Protein AF-A0AA39RAH9-F1 (afdb_monomer_lite)

Foldseek 3Di:
DVVQQQDFDQDPNDTHGGNVVVVVVVCLCQPCPHPNNVQFDWDQDQLQQAPVQWDWAPDAPPVRHTDIDGHDSPRTGTDGPVSNLVNNCVVLEVVCVVCVVVDDPVSVVSSVLSVLLNVLCVQDPDPVSNCVSCVVVVHDDPDD

Organism: NCBI:txid184061

Secondary structure (DSSP, 8-state):
-HHHHHSPEEETTEEEPPHHHHHHHHHHHHSTTSHHHHHSPEEEE-S--SGGGBPPPSSBPTTS-B---B--GGG-EEEEHHHHHHHHIIIIIIIHHHTTTTS-TTTHHHHHHHHHHHHHHHT-SSHHHHHHHHHHTT------

Structure (mmCIF, N/CA/C/O backbone):
data_AF-A0AA39RAH9-F1
#
_entry.id   AF-A0AA39RAH9-F1
#
loop_
_atom_site.group_PDB
_atom_site.id
_atom_site.type_symbol
_atom_site.label_atom_id
_atom_site.label_alt_id
_atom_site.label_comp_id
_atom_site.label_asym_id
_atom_site.label_entity_id
_atom_site.label_seq_id
_atom_site.pdbx_PDB_ins_code
_atom_site.Cartn_x
_atom_site.Cartn_y
_atom_site.Cartn_z
_atom_site.occupancy
_atom_site.B_iso_or_equiv
_atom_site.auth_seq_id
_atom_site.auth_comp_id
_atom_site.auth_asym_id
_atom_site.auth_atom_id
_atom_site.pdbx_PDB_model_num
ATOM 1 N N . MET A 1 1 ? -15.946 -17.261 21.858 1.00 53.12 1 MET A N 1
ATOM 2 C CA . MET A 1 1 ? -15.451 -16.691 20.582 1.00 53.12 1 MET A CA 1
ATOM 3 C C . MET A 1 1 ? -16.197 -15.405 20.247 1.00 53.12 1 MET A C 1
ATOM 5 O O . MET A 1 1 ? -15.535 -14.390 20.130 1.00 53.12 1 MET A O 1
ATOM 9 N N . VAL A 1 2 ? -17.539 -15.413 20.222 1.00 59.72 2 VAL A N 1
ATOM 10 C CA . VAL A 1 2 ? -18.374 -14.194 20.096 1.00 59.72 2 VAL A CA 1
ATOM 11 C C . VAL A 1 2 ? -18.035 -13.152 21.171 1.00 59.72 2 VAL A C 1
ATOM 13 O O . VAL A 1 2 ? -17.767 -12.007 20.846 1.00 59.72 2 VAL A O 1
ATOM 16 N N . GLU A 1 3 ? -17.896 -13.579 22.430 1.00 70.75 3 GLU A N 1
ATOM 17 C CA . GLU A 1 3 ? -17.498 -12.701 23.544 1.00 70.75 3 GLU A CA 1
ATOM 18 C C . GLU A 1 3 ? -16.180 -11.951 23.316 1.00 70.75 3 GLU A C 1
ATOM 20 O O . GLU A 1 3 ? -16.042 -10.829 23.769 1.00 70.75 3 GLU A O 1
ATOM 25 N N . PHE A 1 4 ? -15.214 -12.536 22.603 1.00 78.00 4 PHE A N 1
ATOM 26 C CA . PHE A 1 4 ? -13.926 -11.880 22.365 1.00 78.00 4 PHE A CA 1
ATOM 27 C C . PHE A 1 4 ? -14.029 -10.763 21.318 1.00 78.00 4 PHE A C 1
ATOM 29 O O . PHE A 1 4 ? -13.347 -9.749 21.433 1.00 78.00 4 PHE A O 1
ATOM 36 N N . LEU A 1 5 ? -14.883 -10.940 2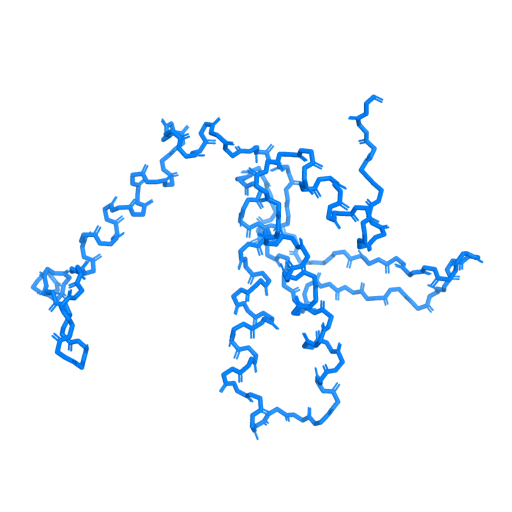0.305 1.00 82.50 5 LEU A N 1
ATOM 37 C CA . LEU A 1 5 ? -15.034 -9.976 19.214 1.00 82.50 5 LEU A CA 1
ATOM 38 C C . LEU A 1 5 ? -15.824 -8.735 19.636 1.00 82.50 5 LEU A C 1
ATOM 40 O O . LEU A 1 5 ? -15.601 -7.671 19.073 1.00 82.50 5 LEU A O 1
ATOM 44 N N . GLU A 1 6 ? -16.712 -8.878 20.619 1.00 90.00 6 GLU A N 1
ATOM 45 C CA . GLU A 1 6 ? -17.612 -7.829 21.117 1.00 90.00 6 GLU A CA 1
ATOM 46 C C . GLU A 1 6 ? -16.977 -6.949 22.207 1.00 90.00 6 GLU A C 1
ATOM 48 O O . GLU A 1 6 ? -17.512 -5.897 22.549 1.00 90.00 6 GLU A O 1
ATOM 53 N N . ILE A 1 7 ? -15.836 -7.353 22.781 1.00 90.38 7 ILE A N 1
ATOM 54 C CA . ILE A 1 7 ? -15.179 -6.573 23.836 1.00 90.38 7 ILE A CA 1
ATOM 55 C C . ILE A 1 7 ? -14.524 -5.327 23.216 1.00 90.38 7 ILE A C 1
ATOM 57 O O . ILE A 1 7 ? -13.682 -5.474 22.326 1.00 90.38 7 ILE A O 1
ATOM 61 N N . PRO A 1 8 ? -14.844 -4.109 23.693 1.00 83.38 8 PRO A N 1
ATOM 62 C CA . PRO A 1 8 ? -14.134 -2.898 23.301 1.00 83.38 8 PRO A CA 1
ATOM 63 C C . PRO A 1 8 ? -12.733 -2.871 23.921 1.00 83.38 8 PRO A C 1
ATOM 65 O O . PRO A 1 8 ? -12.519 -3.311 25.055 1.00 83.38 8 PRO A O 1
ATOM 68 N N . TRP A 1 9 ? -11.751 -2.373 23.172 1.00 83.94 9 TRP A N 1
ATOM 69 C CA . TRP A 1 9 ? -10.346 -2.465 23.574 1.00 83.94 9 TRP A CA 1
ATOM 70 C C . TRP A 1 9 ? -9.945 -1.224 24.361 1.00 83.94 9 TRP A C 1
ATOM 72 O O . TRP A 1 9 ? -10.073 -0.112 23.867 1.00 83.94 9 TRP A O 1
ATOM 82 N N . ASN A 1 10 ? -9.423 -1.393 25.575 1.00 88.94 10 ASN A N 1
ATOM 83 C CA . ASN A 1 10 ? -8.833 -0.290 26.330 1.00 88.94 10 ASN A CA 1
ATOM 84 C C . ASN A 1 10 ? -7.311 -0.326 26.179 1.00 88.94 10 ASN A C 1
ATOM 86 O O . ASN A 1 10 ? -6.648 -1.188 26.757 1.00 88.94 10 ASN A O 1
ATOM 90 N N . VAL A 1 11 ? -6.766 0.614 25.410 1.00 82.50 11 VAL A N 1
ATOM 91 C CA . VAL A 1 11 ? -5.322 0.776 25.227 1.00 82.50 11 VAL A CA 1
ATOM 92 C C . VAL A 1 11 ? -4.927 2.123 25.819 1.00 82.50 11 VAL A C 1
ATOM 94 O O . VAL A 1 11 ? -5.318 3.175 25.320 1.00 82.50 11 VAL A O 1
ATOM 97 N N . ASN A 1 12 ? -4.158 2.096 26.911 1.00 87.38 12 ASN A N 1
ATOM 98 C CA . ASN A 1 12 ? -3.664 3.289 27.611 1.00 87.38 12 ASN A CA 1
ATOM 99 C C . ASN A 1 12 ? -4.765 4.286 28.033 1.00 87.38 12 ASN A C 1
ATOM 101 O O . ASN A 1 12 ? -4.566 5.498 27.988 1.00 87.38 12 ASN A O 1
ATOM 105 N N . GLY A 1 13 ? -5.932 3.784 28.448 1.00 89.25 13 GLY A N 1
ATOM 106 C CA . GLY A 1 13 ? -7.064 4.612 28.878 1.00 89.25 13 GLY A CA 1
ATOM 107 C C . GLY A 1 13 ? -7.943 5.116 27.733 1.00 89.25 13 GLY A C 1
ATOM 108 O O . GLY A 1 13 ? -8.973 5.735 27.995 1.00 89.25 13 GLY A O 1
ATOM 109 N N . VAL A 1 14 ? -7.576 4.831 26.481 1.00 86.50 14 VAL A N 1
ATOM 110 C CA . VAL A 1 14 ? -8.407 5.101 25.309 1.00 86.50 14 VAL A CA 1
ATOM 111 C C . VAL A 1 14 ? -9.208 3.847 24.982 1.00 86.50 14 VAL A C 1
ATOM 113 O O . VAL A 1 14 ? -8.645 2.764 24.818 1.00 86.50 14 VAL A O 1
ATOM 116 N N . VAL A 1 15 ? -10.530 3.998 24.906 1.00 91.25 15 VAL A N 1
ATOM 117 C CA . VAL A 1 15 ? -11.447 2.920 24.528 1.00 91.25 15 VAL A CA 1
ATOM 118 C C . VAL A 1 15 ? -11.651 2.957 23.018 1.00 91.25 15 VAL A C 1
ATOM 120 O O . VAL A 1 15 ? -12.149 3.942 22.477 1.00 91.25 15 VAL A O 1
ATOM 123 N N . TYR A 1 16 ? -11.254 1.882 22.352 1.00 86.31 16 TYR A N 1
ATOM 124 C CA . TYR A 1 16 ? -11.433 1.649 20.928 1.00 86.31 16 TYR A CA 1
ATOM 125 C C . TYR A 1 16 ? -12.663 0.766 20.684 1.00 86.31 16 TYR A C 1
ATOM 127 O O . TYR A 1 16 ? -13.042 -0.007 21.575 1.00 86.31 16 TYR A O 1
ATOM 135 N N . PRO A 1 17 ? -13.269 0.849 19.485 1.00 88.38 17 PRO A N 1
ATOM 136 C CA . PRO A 1 17 ? -14.354 -0.040 19.092 1.00 88.38 17 PRO A CA 1
ATOM 137 C C . PRO A 1 17 ? -13.951 -1.510 19.209 1.00 88.38 17 PRO A C 1
ATOM 139 O O . PRO A 1 17 ? -12.773 -1.866 19.105 1.00 88.38 17 PRO A O 1
ATOM 142 N N . SER A 1 18 ? -14.943 -2.362 19.424 1.00 90.25 18 SER A N 1
ATOM 143 C CA . SER A 1 18 ? -14.769 -3.808 19.421 1.00 90.25 18 SER A CA 1
ATOM 144 C C . SER A 1 18 ? -14.295 -4.306 18.052 1.00 90.25 18 SER A C 1
ATOM 146 O O . SER A 1 18 ? -14.490 -3.661 17.016 1.00 90.25 18 SER A O 1
ATOM 148 N N . LEU A 1 19 ? -13.686 -5.492 18.023 1.00 80.44 19 LEU A N 1
ATOM 149 C CA . LEU A 1 19 ? -13.253 -6.087 16.760 1.00 80.44 19 LEU A CA 1
ATOM 150 C C . LEU A 1 19 ? -14.450 -6.359 15.833 1.00 80.44 19 LEU A C 1
ATOM 152 O O . LEU A 1 19 ? -14.323 -6.222 14.621 1.00 80.44 19 LEU A O 1
ATOM 156 N N . CYS A 1 20 ? -15.618 -6.679 16.394 1.00 86.88 20 CYS A N 1
ATOM 157 C CA . CYS A 1 20 ? -16.865 -6.835 15.653 1.00 86.88 20 CYS A CA 1
ATOM 158 C C . CYS A 1 20 ? -17.278 -5.525 14.963 1.00 86.88 20 CYS A C 1
ATOM 160 O O . CYS A 1 20 ? -17.526 -5.514 13.760 1.00 86.88 20 CYS A O 1
ATOM 162 N N . GLU A 1 21 ? -17.258 -4.399 15.682 1.00 85.12 21 GLU A N 1
ATOM 163 C CA . GLU A 1 21 ? -17.565 -3.078 15.114 1.00 85.12 21 GLU A CA 1
ATOM 164 C C . GLU A 1 21 ? -16.569 -2.666 14.024 1.00 85.12 21 GLU A C 1
ATOM 166 O O . GLU A 1 21 ? -16.969 -2.126 12.990 1.00 85.12 21 GLU A O 1
ATOM 171 N N . LEU A 1 22 ? -15.279 -2.957 14.216 1.00 82.62 22 LEU A N 1
ATOM 172 C CA . LEU A 1 22 ? -14.250 -2.706 13.204 1.00 82.62 22 LEU A CA 1
ATOM 173 C C . LEU A 1 22 ? -14.465 -3.563 11.951 1.00 82.62 22 LEU A C 1
ATOM 175 O O . LEU A 1 22 ? -14.347 -3.051 10.841 1.00 82.62 22 LEU A O 1
ATOM 179 N N . LEU A 1 23 ? -14.818 -4.842 12.110 1.00 81.19 23 LEU A N 1
ATOM 180 C CA . LEU A 1 23 ? -15.106 -5.746 10.993 1.00 81.19 23 LEU A CA 1
ATOM 181 C C . LEU A 1 23 ? -16.379 -5.344 10.245 1.00 81.19 23 LEU A C 1
ATOM 183 O O . LEU A 1 23 ? -16.363 -5.313 9.020 1.00 81.19 23 LEU A O 1
ATOM 187 N N . CYS A 1 24 ? -17.452 -4.984 10.951 1.00 85.88 24 CYS A N 1
ATOM 188 C CA . CYS A 1 24 ? -18.672 -4.457 10.337 1.00 85.88 24 CYS A CA 1
ATOM 189 C C . CYS A 1 24 ? -18.384 -3.170 9.557 1.00 85.88 24 CYS A C 1
ATOM 191 O O . CYS A 1 24 ? -18.777 -3.052 8.401 1.00 85.88 24 CYS A O 1
ATOM 193 N N . THR A 1 25 ? -17.607 -2.253 10.141 1.00 82.56 25 THR A N 1
ATOM 194 C CA . THR A 1 25 ? -17.165 -1.031 9.452 1.00 82.56 25 THR A CA 1
ATOM 195 C C . THR A 1 25 ? -16.348 -1.365 8.204 1.00 82.56 25 THR A C 1
ATOM 197 O O . THR A 1 25 ? -16.559 -0.771 7.150 1.00 82.56 25 THR A O 1
ATOM 200 N N . ALA A 1 26 ? -15.425 -2.325 8.298 1.00 75.19 26 ALA A N 1
ATOM 201 C CA . ALA A 1 26 ? -14.629 -2.763 7.159 1.00 75.19 26 ALA A CA 1
ATOM 202 C C . ALA A 1 26 ? -15.511 -3.369 6.062 1.00 75.19 26 ALA A C 1
ATOM 204 O O . ALA A 1 26 ? -15.323 -3.031 4.900 1.00 75.19 26 ALA A O 1
ATOM 205 N N . ILE A 1 27 ? -16.497 -4.199 6.412 1.00 78.88 27 ILE A N 1
ATOM 206 C CA . ILE A 1 27 ? -17.464 -4.758 5.460 1.00 78.88 27 ILE A CA 1
ATOM 207 C C . ILE A 1 27 ? -18.241 -3.637 4.772 1.00 78.88 27 ILE A C 1
ATOM 209 O O . ILE A 1 27 ? -18.310 -3.632 3.549 1.00 78.88 27 ILE A O 1
ATOM 213 N N . ASP A 1 28 ? -18.771 -2.674 5.525 1.00 79.94 28 ASP A N 1
ATOM 214 C CA . ASP A 1 28 ? -19.549 -1.563 4.971 1.00 79.94 28 ASP A CA 1
ATOM 215 C C . ASP A 1 28 ? -18.714 -0.689 4.029 1.00 79.94 28 ASP A C 1
ATOM 217 O O . ASP A 1 28 ? -19.203 -0.250 2.989 1.00 79.94 28 ASP A O 1
ATOM 221 N N . VAL A 1 29 ? -17.444 -0.451 4.366 1.00 70.75 29 VAL A N 1
ATOM 222 C CA . VAL A 1 29 ? -16.514 0.335 3.543 1.00 70.75 29 VAL A CA 1
ATOM 223 C C . VAL A 1 29 ? -16.057 -0.442 2.309 1.00 70.75 29 VAL A C 1
ATOM 225 O O . VAL A 1 29 ? -15.979 0.138 1.228 1.00 70.75 29 VAL A O 1
ATOM 228 N N . LEU A 1 30 ? -15.768 -1.736 2.447 1.00 65.06 30 LEU A N 1
ATOM 229 C CA . LEU A 1 30 ? -15.279 -2.603 1.369 1.00 65.06 30 LEU A CA 1
ATOM 230 C C . LEU A 1 30 ? -16.409 -3.194 0.516 1.00 65.06 30 LEU A C 1
ATOM 232 O O . LEU A 1 30 ? -16.135 -3.905 -0.450 1.00 65.06 30 LEU A O 1
ATOM 236 N N . TYR A 1 31 ? -17.673 -2.939 0.864 1.00 76.81 31 TYR A N 1
ATOM 237 C CA . TYR A 1 31 ? -18.800 -3.454 0.104 1.00 76.81 31 TYR A CA 1
ATOM 238 C C . TYR A 1 31 ? -18.750 -2.905 -1.335 1.00 76.81 31 TYR A C 1
ATOM 240 O O . TYR A 1 31 ? -18.610 -1.690 -1.483 1.00 76.81 31 TYR A O 1
ATOM 248 N N . PRO A 1 32 ? -18.968 -3.725 -2.387 1.00 66.00 32 PRO A N 1
ATOM 249 C CA . PRO A 1 32 ? -18.888 -3.312 -3.805 1.00 66.00 32 PRO A CA 1
ATOM 250 C C . PRO A 1 32 ? -19.876 -2.218 -4.260 1.00 66.00 32 PRO A C 1
ATOM 252 O O . PRO A 1 32 ? -20.092 -1.975 -5.443 1.00 66.00 32 PRO A O 1
ATOM 255 N N . SER A 1 33 ? -20.633 -1.648 -3.330 1.00 71.88 33 SER A N 1
ATOM 256 C CA . SER A 1 33 ? -21.601 -0.574 -3.563 1.00 71.88 33 SER A CA 1
ATOM 257 C C . SER A 1 33 ? -21.533 0.484 -2.466 1.00 71.88 33 SER A C 1
ATOM 259 O O . SER A 1 33 ? -22.435 1.316 -2.342 1.00 71.88 33 SER A O 1
ATOM 261 N N . SER A 1 34 ? -20.490 0.445 -1.636 1.00 73.88 34 SER A N 1
ATOM 262 C CA . SER A 1 34 ? -20.244 1.480 -0.649 1.00 73.88 34 SER A CA 1
ATOM 263 C C . SER A 1 34 ? -19.956 2.796 -1.371 1.00 73.88 34 SER A C 1
ATOM 265 O O . SER A 1 34 ? -19.469 2.832 -2.504 1.00 73.88 34 SER A O 1
ATOM 267 N N . ARG A 1 35 ? -20.266 3.924 -0.726 1.00 68.31 35 ARG A N 1
ATOM 268 C CA . ARG A 1 35 ? -19.900 5.235 -1.286 1.00 68.31 35 ARG A CA 1
ATOM 269 C C . ARG A 1 35 ? -18.392 5.362 -1.470 1.00 68.31 35 ARG A C 1
ATOM 271 O O . ARG A 1 35 ? -17.966 6.047 -2.392 1.00 68.31 35 ARG A O 1
ATOM 278 N N . GLN A 1 36 ? -17.617 4.726 -0.595 1.00 64.69 36 GLN A N 1
ATOM 279 C CA . GLN A 1 36 ? -16.164 4.710 -0.643 1.00 64.69 36 GLN A CA 1
ATOM 280 C C . GLN A 1 36 ? -15.664 3.944 -1.871 1.00 64.69 36 GLN A C 1
ATOM 282 O O . GLN A 1 36 ? -14.841 4.484 -2.606 1.00 64.69 36 GLN A O 1
ATOM 287 N N . ASP A 1 37 ? -16.219 2.764 -2.147 1.00 63.75 37 ASP A N 1
ATOM 288 C CA . ASP A 1 37 ? -15.908 1.962 -3.332 1.00 63.75 37 ASP A CA 1
ATOM 289 C C . ASP A 1 37 ? -16.306 2.701 -4.617 1.00 63.75 37 ASP A C 1
ATOM 291 O O . ASP A 1 37 ? -15.486 2.891 -5.506 1.00 63.75 37 ASP A O 1
ATOM 295 N N . MET A 1 38 ? -17.509 3.290 -4.657 1.00 66.50 38 MET A N 1
ATOM 296 C CA . MET A 1 38 ? -17.954 4.118 -5.790 1.00 66.50 38 MET A CA 1
ATOM 297 C C . MET A 1 38 ? -17.115 5.389 -6.007 1.00 66.50 38 MET A C 1
ATOM 299 O O . MET A 1 38 ? -17.162 5.979 -7.086 1.00 66.50 38 MET A O 1
ATOM 303 N N . SER A 1 39 ? -16.387 5.849 -4.986 1.00 71.00 39 SER A N 1
ATOM 304 C CA . SER A 1 39 ? -15.495 7.011 -5.081 1.00 71.00 39 SER A CA 1
ATOM 305 C C . SER A 1 39 ? -14.047 6.641 -5.402 1.00 71.00 39 SER A C 1
ATOM 307 O O . SER A 1 39 ? -13.275 7.509 -5.812 1.00 71.00 39 SER A O 1
ATOM 309 N N . CYS A 1 40 ? -13.668 5.373 -5.218 1.00 70.12 40 CYS A N 1
ATOM 310 C CA . CYS A 1 40 ? -12.325 4.889 -5.480 1.00 70.12 40 CYS A CA 1
ATOM 311 C C . CYS A 1 40 ? -12.268 4.299 -6.895 1.00 70.12 40 CYS A C 1
ATOM 313 O O . CYS A 1 40 ? -13.056 3.413 -7.217 1.00 70.12 40 CYS A O 1
ATOM 315 N N . PRO A 1 41 ? -11.355 4.751 -7.769 1.00 77.56 41 PRO A N 1
ATOM 316 C CA . PRO A 1 41 ? -11.225 4.141 -9.082 1.00 77.56 41 PRO A CA 1
ATOM 317 C C . PRO A 1 41 ? -10.850 2.660 -8.938 1.00 77.56 41 PRO A C 1
ATOM 319 O O . PRO A 1 41 ? -9.885 2.315 -8.251 1.00 77.56 41 PRO A O 1
ATOM 322 N N . VAL A 1 42 ? -11.610 1.792 -9.608 1.00 80.50 42 VAL A N 1
ATOM 323 C CA . VAL A 1 42 ? -11.262 0.377 -9.770 1.00 80.50 42 VAL A CA 1
ATOM 324 C C . VAL A 1 42 ? -10.236 0.267 -10.888 1.00 80.50 42 VAL A C 1
ATOM 326 O O . VAL A 1 42 ? -10.446 0.773 -11.992 1.00 80.50 42 VAL A O 1
ATOM 329 N N . VAL A 1 43 ? -9.127 -0.402 -10.600 1.00 81.12 43 VAL A N 1
ATOM 330 C CA . VAL A 1 43 ? -8.038 -0.648 -11.548 1.00 81.12 43 VAL A CA 1
ATOM 331 C C . VAL A 1 43 ? -7.784 -2.144 -11.654 1.00 81.12 43 VAL A C 1
ATOM 333 O O . VAL A 1 43 ? -8.161 -2.904 -10.764 1.00 81.12 43 VAL A O 1
ATOM 336 N N . PHE A 1 44 ? -7.154 -2.574 -12.746 1.00 84.50 44 PHE A N 1
ATOM 337 C CA . PHE A 1 44 ? -6.524 -3.889 -12.786 1.00 84.50 44 PHE A CA 1
ATOM 338 C C . PHE A 1 44 ? -5.118 -3.740 -12.208 1.00 84.50 44 PHE A C 1
ATOM 340 O O . PHE A 1 44 ? -4.259 -3.124 -12.840 1.00 84.50 44 PHE A O 1
ATOM 347 N N . GLY A 1 45 ? -4.932 -4.227 -10.988 1.00 85.50 45 GLY A N 1
ATOM 348 C CA . GLY A 1 45 ? -3.726 -4.033 -10.195 1.00 85.50 45 GLY A CA 1
ATOM 349 C C . GLY A 1 45 ? -3.059 -5.342 -9.793 1.00 85.50 45 GLY A C 1
ATOM 350 O O . GLY A 1 45 ? -3.525 -6.426 -10.160 1.00 85.50 45 GLY A O 1
ATOM 351 N N . LEU A 1 46 ? -1.943 -5.243 -9.065 1.00 84.75 46 LEU A N 1
ATOM 352 C CA . LEU A 1 46 ? -1.207 -6.423 -8.597 1.00 84.75 46 LEU A CA 1
ATOM 353 C C . LEU A 1 46 ? -1.859 -7.042 -7.353 1.00 84.75 46 LEU A C 1
ATOM 355 O O . LEU A 1 46 ? -1.701 -8.233 -7.115 1.00 84.75 46 LEU A O 1
ATOM 359 N N . GLY A 1 47 ? -2.538 -6.245 -6.528 1.00 83.44 47 GLY A N 1
ATOM 360 C CA . GLY A 1 47 ? -3.132 -6.641 -5.248 1.00 83.44 47 GLY A CA 1
ATOM 361 C C . GLY A 1 47 ? -2.113 -6.954 -4.145 1.00 83.44 47 GLY A C 1
ATOM 362 O O . GLY A 1 47 ? -2.461 -7.047 -2.959 1.00 83.44 47 GLY A O 1
ATOM 363 N N . ASP A 1 48 ? -0.841 -7.091 -4.525 1.00 86.19 48 ASP A N 1
ATOM 364 C CA . ASP A 1 48 ? 0.279 -7.402 -3.648 1.00 86.19 48 ASP A CA 1
ATOM 365 C C . ASP A 1 48 ? 1.566 -6.627 -3.982 1.00 86.19 48 ASP A C 1
ATOM 367 O O . ASP A 1 48 ? 2.671 -7.163 -3.956 1.00 86.19 48 ASP A O 1
ATOM 371 N N . SER A 1 49 ? 1.436 -5.342 -4.318 1.00 79.00 49 SER A N 1
ATOM 372 C CA . SER A 1 49 ? 2.549 -4.479 -4.751 1.00 79.00 49 SER A CA 1
ATOM 373 C C . SER A 1 49 ? 3.479 -4.008 -3.622 1.00 79.00 49 SER A C 1
ATOM 375 O O . SER A 1 49 ? 3.722 -2.810 -3.488 1.00 79.00 49 SER A O 1
ATOM 377 N N . HIS A 1 50 ? 4.037 -4.922 -2.826 1.00 79.06 50 HIS A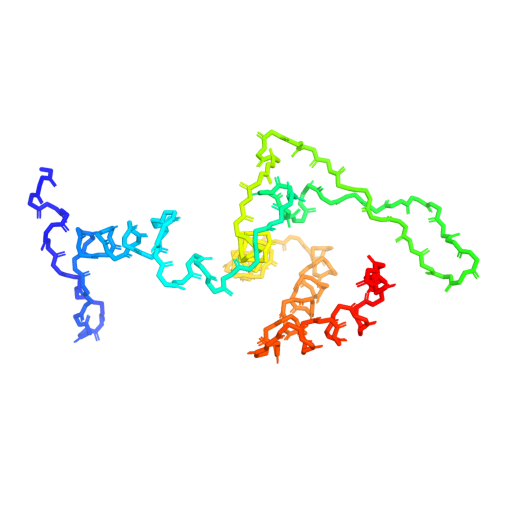 N 1
ATOM 378 C CA . HIS A 1 50 ? 5.059 -4.607 -1.816 1.00 79.06 50 HIS A CA 1
ATOM 379 C C . HIS A 1 50 ? 6.491 -4.868 -2.318 1.00 79.06 50 HIS A C 1
ATOM 381 O O . HIS A 1 50 ? 6.703 -5.449 -3.382 1.00 79.06 50 HIS A O 1
ATOM 387 N N . GLY A 1 51 ? 7.499 -4.433 -1.561 1.00 72.75 51 GLY A N 1
ATOM 388 C CA . GLY A 1 51 ? 8.902 -4.391 -1.978 1.00 72.75 51 GLY A CA 1
ATOM 389 C C . GLY A 1 51 ? 9.485 -5.719 -2.471 1.00 72.75 51 GLY A C 1
ATOM 390 O O . GLY A 1 51 ? 10.353 -5.699 -3.341 1.00 72.75 51 GLY A O 1
ATOM 391 N N . ALA A 1 52 ? 8.997 -6.864 -1.980 1.00 77.38 52 ALA A N 1
ATOM 392 C CA . ALA A 1 52 ? 9.478 -8.179 -2.420 1.00 77.38 52 ALA A CA 1
ATOM 393 C C . ALA A 1 52 ? 8.918 -8.609 -3.788 1.00 77.38 52 ALA A C 1
ATOM 395 O O . ALA A 1 52 ? 9.548 -9.414 -4.471 1.00 77.38 52 ALA A O 1
ATOM 396 N N . ASN A 1 53 ? 7.793 -8.028 -4.207 1.00 82.00 53 ASN A N 1
ATOM 397 C CA . ASN A 1 53 ? 7.131 -8.316 -5.482 1.00 82.00 53 ASN A CA 1
ATOM 398 C C . ASN A 1 53 ? 7.490 -7.291 -6.571 1.00 82.00 53 ASN A C 1
ATOM 400 O O . ASN A 1 53 ? 6.940 -7.305 -7.672 1.00 82.00 53 ASN A O 1
ATOM 404 N N . ASN A 1 54 ? 8.452 -6.412 -6.275 1.00 77.94 54 ASN A N 1
ATOM 405 C CA . ASN A 1 54 ? 8.983 -5.405 -7.181 1.00 77.94 54 ASN A CA 1
ATOM 406 C C . ASN A 1 54 ? 10.443 -5.718 -7.506 1.00 77.94 54 ASN A C 1
ATOM 408 O O . ASN A 1 54 ? 11.318 -5.673 -6.641 1.00 77.94 54 ASN A O 1
ATOM 412 N N . MET A 1 55 ? 10.734 -5.983 -8.775 1.00 73.69 55 MET A N 1
ATOM 413 C CA . MET A 1 55 ? 12.095 -6.233 -9.240 1.00 73.69 55 MET A CA 1
ATOM 414 C C . MET A 1 55 ? 12.665 -4.968 -9.880 1.00 73.69 55 MET A C 1
ATOM 416 O O . MET A 1 55 ? 11.951 -4.214 -10.527 1.00 73.69 55 MET A O 1
ATOM 420 N N . ILE A 1 56 ? 13.968 -4.723 -9.730 1.00 75.00 56 ILE A N 1
ATOM 421 C CA . ILE A 1 56 ? 14.651 -3.609 -10.404 1.00 75.00 56 ILE A CA 1
ATOM 422 C C . ILE A 1 56 ? 15.422 -4.170 -11.594 1.00 75.00 56 ILE A C 1
ATOM 424 O O . ILE A 1 56 ? 16.330 -4.985 -11.417 1.00 75.00 56 ILE A O 1
ATOM 428 N N . ALA A 1 57 ? 15.101 -3.712 -12.803 1.00 75.12 57 ALA A N 1
ATOM 429 C CA . ALA A 1 57 ? 15.824 -4.129 -13.993 1.00 75.12 57 ALA A CA 1
ATOM 430 C C . ALA A 1 57 ? 17.313 -3.747 -13.908 1.00 75.12 57 ALA A C 1
ATOM 432 O O . ALA A 1 57 ? 17.701 -2.641 -13.502 1.00 75.12 57 ALA A O 1
ATOM 433 N N . SER A 1 58 ? 18.174 -4.681 -14.319 1.00 75.19 58 SER A N 1
ATOM 434 C CA . SER A 1 58 ? 19.629 -4.491 -14.320 1.00 75.19 58 SER A CA 1
ATOM 435 C C . SER A 1 58 ? 20.065 -3.398 -15.296 1.00 75.19 58 SER A C 1
ATOM 437 O O . SER A 1 58 ? 21.035 -2.680 -15.034 1.00 75.19 58 SER A O 1
ATOM 439 N N . CYS A 1 59 ? 19.331 -3.246 -16.397 1.00 75.06 59 CYS A N 1
ATOM 440 C CA . CYS A 1 59 ? 19.583 -2.253 -17.430 1.00 75.06 59 CYS A CA 1
ATOM 441 C C . CYS A 1 59 ? 19.020 -0.885 -17.029 1.00 75.06 59 CYS A C 1
ATOM 443 O O . CYS A 1 59 ? 17.942 -0.781 -16.452 1.00 75.06 59 CYS A O 1
ATOM 445 N N . VAL A 1 60 ? 19.779 0.163 -17.341 1.00 73.19 60 VAL A N 1
ATOM 446 C CA . VAL A 1 60 ? 19.367 1.558 -17.167 1.00 73.19 60 VAL A CA 1
ATOM 447 C C . VAL A 1 60 ? 18.999 2.088 -18.544 1.00 73.19 60 VAL A C 1
ATOM 449 O O . VAL A 1 60 ? 19.774 1.926 -19.490 1.00 73.19 60 VAL A O 1
ATOM 452 N N . SER A 1 61 ? 17.824 2.692 -18.670 1.00 70.62 61 SER A N 1
ATOM 453 C CA . SER A 1 61 ? 17.401 3.338 -19.907 1.00 70.62 61 SER A CA 1
ATOM 454 C C . SER A 1 61 ? 18.255 4.588 -20.187 1.00 70.62 61 SER A C 1
ATOM 456 O O . SER A 1 61 ? 18.882 5.142 -19.280 1.00 70.62 61 SER A O 1
ATOM 458 N N . PRO A 1 62 ? 18.290 5.096 -21.432 1.00 70.75 62 PRO A N 1
ATOM 459 C CA . PRO A 1 62 ? 19.130 6.242 -21.802 1.00 70.75 62 PRO A CA 1
ATOM 460 C C . PRO A 1 62 ? 18.868 7.531 -21.003 1.00 70.75 62 PRO A C 1
ATOM 462 O O . PRO A 1 62 ? 19.743 8.387 -20.917 1.00 70.75 62 PRO A O 1
ATOM 465 N N . ASN A 1 63 ? 17.680 7.673 -20.407 1.00 73.62 63 ASN A N 1
ATOM 466 C CA . ASN A 1 63 ? 17.301 8.790 -19.534 1.00 73.62 63 ASN A CA 1
ATOM 467 C C . ASN A 1 63 ? 17.657 8.564 -18.048 1.00 73.62 63 ASN A C 1
ATOM 469 O O . ASN A 1 63 ? 17.270 9.366 -17.203 1.00 73.62 63 ASN A O 1
ATOM 473 N N . GLY A 1 64 ? 18.373 7.487 -17.712 1.00 68.69 64 GLY A N 1
ATOM 474 C CA . GLY A 1 64 ? 18.756 7.162 -16.336 1.00 68.69 64 GLY A CA 1
ATOM 475 C C . GLY A 1 64 ? 17.676 6.442 -15.520 1.00 68.69 64 GLY A C 1
ATOM 476 O O . GLY A 1 64 ? 17.914 6.151 -14.347 1.00 68.69 64 GLY A O 1
ATOM 477 N N . ALA A 1 65 ? 16.513 6.141 -16.107 1.00 63.25 65 ALA A N 1
ATOM 478 C CA . ALA A 1 65 ? 15.466 5.373 -15.442 1.00 63.25 65 ALA A CA 1
ATOM 479 C C . ALA A 1 65 ? 15.785 3.864 -15.424 1.00 63.25 65 ALA A C 1
ATOM 481 O O . ALA A 1 65 ? 16.676 3.368 -16.118 1.00 63.25 65 ALA A O 1
ATOM 482 N N . ARG A 1 66 ? 15.078 3.122 -14.571 1.00 68.50 66 ARG A N 1
ATOM 483 C CA . ARG A 1 66 ? 15.125 1.658 -14.527 1.00 68.50 66 ARG A CA 1
ATOM 484 C C . ARG A 1 66 ? 13.706 1.138 -14.606 1.00 68.50 66 ARG A C 1
ATOM 486 O O . ARG A 1 66 ? 12.843 1.659 -13.902 1.00 68.50 66 ARG A O 1
ATOM 493 N N . ASP A 1 67 ? 13.507 0.098 -15.399 1.00 74.25 67 ASP A N 1
ATOM 494 C CA . ASP A 1 67 ? 12.236 -0.609 -15.407 1.00 74.25 67 ASP A CA 1
ATOM 495 C C . ASP A 1 67 ? 12.040 -1.309 -14.060 1.00 74.25 67 ASP A C 1
ATOM 497 O O . ASP A 1 67 ? 12.989 -1.852 -13.478 1.00 74.25 67 ASP A O 1
ATOM 501 N N . ILE A 1 68 ? 10.803 -1.285 -13.571 1.00 72.44 68 ILE A N 1
ATOM 502 C CA . ILE A 1 68 ? 10.399 -1.963 -12.340 1.00 72.44 68 ILE A CA 1
ATOM 503 C C . ILE A 1 68 ? 9.368 -3.028 -12.714 1.00 72.44 68 ILE A C 1
ATOM 505 O O . ILE A 1 68 ? 8.170 -2.747 -12.716 1.00 72.44 68 ILE A O 1
ATOM 509 N N . PRO A 1 69 ? 9.804 -4.227 -13.134 1.00 77.44 69 PRO A N 1
ATOM 510 C CA . PRO A 1 69 ? 8.881 -5.326 -13.354 1.00 77.44 69 PRO A CA 1
ATOM 511 C C . PRO A 1 69 ? 8.256 -5.795 -12.036 1.00 77.44 69 PRO A C 1
ATOM 513 O O . PRO A 1 69 ? 8.959 -6.122 -11.078 1.00 77.44 69 PRO A O 1
ATOM 516 N N . TYR A 1 70 ? 6.928 -5.871 -12.030 1.00 80.62 70 TYR A N 1
ATOM 517 C CA . TYR A 1 70 ? 6.156 -6.565 -11.005 1.00 80.62 70 TYR A CA 1
ATOM 518 C C . TYR A 1 70 ? 6.288 -8.081 -11.182 1.00 80.62 70 TYR A C 1
ATOM 520 O O . TYR A 1 70 ? 6.397 -8.575 -12.307 1.00 80.62 70 TYR A O 1
ATOM 528 N N . VAL A 1 71 ? 6.286 -8.821 -10.080 1.00 82.19 71 VAL A N 1
ATOM 529 C CA . VAL A 1 71 ? 6.257 -10.289 -10.060 1.00 82.19 71 VAL A CA 1
ATOM 530 C C . VAL A 1 71 ? 5.192 -10.763 -9.075 1.00 82.19 71 VAL A C 1
ATOM 532 O O . VAL A 1 71 ? 4.628 -9.955 -8.349 1.00 82.19 71 VAL A O 1
ATOM 535 N N . ASP A 1 72 ? 4.923 -12.066 -9.071 1.00 85.25 72 ASP A N 1
ATOM 536 C CA . ASP A 1 72 ? 3.943 -12.700 -8.183 1.00 85.25 72 ASP A CA 1
ATOM 537 C C . ASP A 1 72 ? 2.504 -12.169 -8.342 1.00 85.25 72 ASP A C 1
ATOM 539 O O . ASP A 1 72 ? 1.963 -11.403 -7.550 1.00 85.25 72 ASP A O 1
ATOM 543 N N . TYR A 1 73 ? 1.872 -12.576 -9.443 1.00 87.88 73 TYR A N 1
ATOM 544 C CA . TYR A 1 73 ? 0.549 -12.099 -9.854 1.00 87.88 73 TYR A CA 1
ATOM 545 C C . TYR A 1 73 ? -0.615 -12.870 -9.212 1.00 87.88 73 TYR A C 1
ATOM 547 O O . TYR A 1 73 ? -1.732 -12.812 -9.724 1.00 87.88 73 TYR A O 1
ATOM 555 N N . GLU A 1 74 ? -0.391 -13.624 -8.133 1.00 91.12 74 GLU A N 1
ATOM 556 C CA . GLU A 1 74 ? -1.438 -14.461 -7.527 1.00 91.12 74 GLU A CA 1
ATOM 557 C C . GLU A 1 74 ? -2.622 -13.653 -6.976 1.00 91.12 74 GLU A C 1
ATOM 559 O O . GLU A 1 74 ? -3.760 -14.127 -6.992 1.00 91.12 74 GLU A O 1
ATOM 564 N N . ALA A 1 75 ? -2.362 -12.417 -6.547 1.00 86.00 75 ALA A N 1
ATOM 565 C CA . ALA A 1 75 ? -3.363 -11.479 -6.050 1.00 86.00 75 ALA A CA 1
ATOM 566 C C . ALA A 1 75 ? -3.854 -10.485 -7.119 1.00 86.00 75 ALA A C 1
ATOM 568 O O . ALA A 1 75 ? -4.686 -9.625 -6.816 1.00 86.00 75 ALA A O 1
ATOM 569 N N . ALA A 1 76 ? -3.359 -10.589 -8.358 1.00 86.62 76 ALA A N 1
ATOM 570 C CA . ALA A 1 76 ? -3.664 -9.626 -9.405 1.00 86.62 76 ALA A CA 1
ATOM 571 C C . ALA A 1 76 ? -5.132 -9.714 -9.835 1.00 86.62 76 ALA A C 1
ATOM 573 O O . ALA A 1 76 ? -5.691 -10.797 -10.034 1.00 86.62 76 ALA A O 1
ATOM 574 N N . GLY A 1 77 ? -5.761 -8.559 -10.029 1.00 85.94 77 GLY A N 1
ATOM 575 C CA . GLY A 1 77 ? -7.165 -8.508 -10.408 1.00 85.94 77 GLY A CA 1
ATOM 576 C C . GLY A 1 77 ? -7.752 -7.107 -10.393 1.00 85.94 77 GLY A C 1
ATOM 577 O O . GLY A 1 77 ? -7.057 -6.111 -10.208 1.00 85.94 77 GLY A O 1
ATOM 578 N N . SER A 1 78 ? -9.064 -7.031 -10.613 1.00 83.94 78 SER A N 1
ATOM 579 C CA . SER A 1 78 ? -9.805 -5.776 -10.510 1.00 83.94 78 SER A CA 1
ATOM 580 C C . SER A 1 78 ? -10.146 -5.476 -9.056 1.00 83.94 78 SER A C 1
ATOM 582 O O . SER A 1 78 ? -10.898 -6.223 -8.432 1.00 83.94 78 SER A O 1
ATOM 584 N N . HIS A 1 79 ? -9.619 -4.377 -8.529 1.00 80.75 79 HIS A N 1
ATOM 585 C CA . HIS A 1 79 ? -9.851 -3.945 -7.152 1.00 80.75 79 HIS A CA 1
ATOM 586 C C . HIS A 1 79 ? -9.730 -2.416 -7.027 1.00 80.75 79 HIS A C 1
ATOM 588 O O . HIS A 1 79 ? -9.236 -1.754 -7.948 1.00 80.75 79 HIS A O 1
ATOM 594 N N . PRO A 1 80 ? -10.151 -1.823 -5.896 1.00 80.75 80 PRO A N 1
ATOM 595 C CA . PRO A 1 80 ? -9.915 -0.410 -5.628 1.00 80.75 80 PRO A CA 1
ATOM 596 C C . PRO A 1 80 ? -8.422 -0.083 -5.701 1.00 80.75 80 PRO A C 1
ATOM 598 O O . PRO A 1 80 ? -7.597 -0.814 -5.148 1.00 80.75 80 PRO A O 1
ATOM 601 N N . LEU A 1 81 ? -8.064 1.031 -6.344 1.00 79.44 81 LEU A N 1
ATOM 602 C CA . LEU A 1 81 ? -6.674 1.496 -6.451 1.00 79.44 81 LEU A CA 1
ATOM 603 C C . LEU A 1 81 ? -5.982 1.587 -5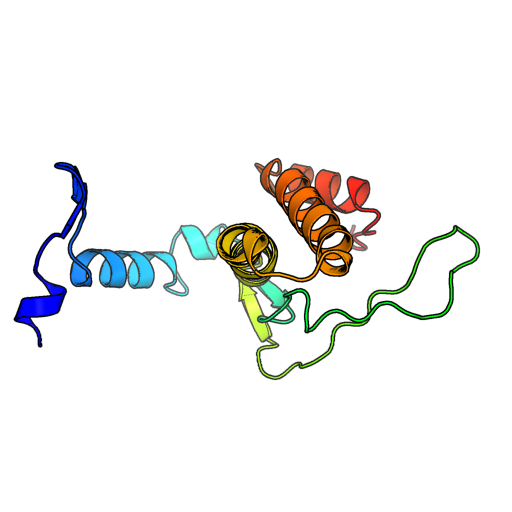.084 1.00 79.44 81 LEU A C 1
ATOM 605 O O . LEU A 1 81 ? -4.791 1.316 -4.959 1.00 79.44 81 LEU A O 1
ATOM 609 N N . MET A 1 82 ? -6.739 1.944 -4.044 1.00 78.69 82 MET A N 1
ATOM 610 C CA . MET A 1 82 ? -6.209 2.065 -2.688 1.00 78.69 82 MET A CA 1
ATOM 611 C C . MET A 1 82 ? -5.632 0.761 -2.141 1.00 78.69 82 MET A C 1
ATOM 613 O O . MET A 1 82 ? -4.799 0.835 -1.248 1.00 78.69 82 MET A O 1
ATOM 617 N N . LEU A 1 83 ? -6.025 -0.407 -2.657 1.00 78.50 83 LEU A N 1
ATOM 618 C CA . LEU A 1 83 ? -5.440 -1.684 -2.250 1.00 78.50 83 LEU A CA 1
ATOM 619 C C . LEU A 1 83 ? -3.945 -1.747 -2.613 1.00 78.50 83 LEU A C 1
ATOM 621 O O . LEU A 1 83 ? -3.113 -2.022 -1.748 1.00 78.50 83 LEU A O 1
ATOM 625 N N . ASP A 1 84 ? -3.610 -1.407 -3.860 1.00 79.12 84 ASP A N 1
ATOM 626 C CA . ASP A 1 84 ? -2.229 -1.381 -4.362 1.00 79.12 84 ASP A CA 1
ATOM 627 C C . ASP A 1 84 ? -1.391 -0.268 -3.734 1.00 79.12 84 ASP A C 1
ATOM 629 O O . ASP A 1 84 ? -0.168 -0.363 -3.692 1.00 79.12 84 ASP A O 1
ATOM 633 N N . LEU A 1 85 ? -2.037 0.781 -3.223 1.00 78.62 85 LEU A N 1
ATOM 634 C CA . LEU A 1 85 ? -1.360 1.845 -2.493 1.00 78.62 85 LEU A CA 1
ATOM 635 C C . LEU A 1 85 ? -1.150 1.464 -1.026 1.00 78.62 85 LEU A C 1
ATOM 637 O O . LEU A 1 85 ? -0.030 1.475 -0.535 1.00 78.62 85 LEU A O 1
ATOM 641 N N . ALA A 1 86 ? -2.207 1.105 -0.302 1.00 79.94 86 ALA A N 1
ATOM 642 C CA . ALA A 1 86 ? -2.159 0.918 1.146 1.00 79.94 86 ALA A CA 1
ATOM 643 C C . ALA A 1 86 ? -1.199 -0.198 1.574 1.00 79.94 86 ALA A C 1
ATOM 645 O O . ALA A 1 86 ? -0.566 -0.092 2.625 1.00 79.94 86 ALA A O 1
ATOM 646 N N . LYS A 1 87 ? -1.068 -1.253 0.768 1.00 78.50 87 LYS A N 1
ATOM 647 C CA . LYS A 1 87 ? -0.257 -2.419 1.117 1.00 78.50 87 LYS A CA 1
ATOM 648 C C . LYS A 1 87 ? 1.250 -2.129 1.175 1.00 78.50 87 LYS A C 1
ATOM 650 O O . LYS A 1 87 ? 1.821 -2.387 2.232 1.00 78.50 87 LYS A O 1
ATOM 655 N N . PRO A 1 88 ? 1.902 -1.541 0.149 1.00 75.38 88 PRO A N 1
ATOM 656 C CA . PRO A 1 88 ? 3.301 -1.120 0.261 1.00 75.38 88 PRO A CA 1
ATOM 657 C C . PRO A 1 88 ? 3.528 -0.086 1.365 1.00 75.38 88 PRO A C 1
ATOM 659 O O . PRO A 1 88 ? 4.541 -0.137 2.051 1.00 75.38 88 PRO A O 1
ATOM 662 N N . PHE A 1 89 ? 2.577 0.818 1.623 1.00 73.31 89 PHE A N 1
ATOM 663 C CA . PHE A 1 89 ? 2.685 1.702 2.789 1.00 73.31 89 PHE A CA 1
ATOM 664 C C . PHE A 1 89 ? 2.702 0.922 4.105 1.00 73.31 89 PHE A C 1
ATOM 666 O O . PHE A 1 89 ? 3.503 1.204 4.991 1.00 73.31 89 PHE A O 1
ATOM 673 N N . TYR A 1 90 ? 1.814 -0.050 4.275 1.00 76.44 90 TYR A N 1
ATOM 674 C CA . TYR A 1 90 ? 1.791 -0.822 5.508 1.00 76.44 90 TYR A CA 1
ATOM 675 C C . TYR A 1 90 ? 3.037 -1.707 5.643 1.00 76.44 90 TYR A C 1
ATOM 677 O O . TYR A 1 90 ? 3.715 -1.638 6.664 1.00 76.44 90 TYR A O 1
ATOM 685 N N . ASN A 1 91 ? 3.368 -2.485 4.613 1.00 74.88 91 ASN A N 1
ATOM 686 C CA . ASN A 1 91 ? 4.465 -3.450 4.649 1.00 74.88 91 ASN A CA 1
ATOM 687 C C . ASN A 1 91 ? 5.838 -2.763 4.596 1.00 74.88 91 ASN A C 1
ATOM 689 O O . ASN A 1 91 ? 6.659 -2.928 5.491 1.00 74.88 91 ASN A O 1
ATOM 693 N N . ASP A 1 92 ? 6.077 -1.934 3.587 1.00 72.38 92 ASP A N 1
ATOM 694 C CA . ASP A 1 92 ? 7.426 -1.440 3.297 1.00 72.38 92 ASP A CA 1
ATOM 695 C C . ASP A 1 92 ? 7.759 -0.137 4.044 1.00 72.38 92 ASP A C 1
ATOM 697 O O . ASP A 1 92 ? 8.908 0.307 4.063 1.00 72.38 92 ASP A O 1
ATOM 701 N N . VAL A 1 93 ? 6.751 0.522 4.634 1.00 71.25 93 VAL A N 1
ATOM 702 C CA . VAL A 1 93 ? 6.955 1.708 5.476 1.00 71.25 93 VAL A CA 1
ATOM 703 C C . VAL A 1 93 ? 6.712 1.370 6.935 1.00 71.25 93 VAL A C 1
ATOM 705 O O . VAL A 1 93 ? 7.652 1.415 7.722 1.00 71.25 93 VAL A O 1
ATOM 708 N N . PHE A 1 94 ? 5.489 1.028 7.338 1.00 70.38 94 PHE A N 1
ATOM 709 C CA . PHE A 1 94 ? 5.193 0.855 8.764 1.00 70.38 94 PHE A CA 1
ATOM 710 C C . PHE A 1 94 ? 5.820 -0.404 9.366 1.00 70.38 94 PHE A C 1
ATOM 712 O O . PHE A 1 94 ? 6.465 -0.314 10.412 1.00 70.38 94 PHE A O 1
ATOM 719 N N . PHE A 1 95 ? 5.639 -1.557 8.725 1.00 72.00 95 PHE A N 1
ATOM 720 C CA . PHE A 1 95 ? 6.128 -2.835 9.232 1.00 72.00 95 PHE A CA 1
ATOM 721 C C . PHE A 1 95 ? 7.660 -2.868 9.229 1.00 72.00 95 PHE A C 1
ATOM 723 O O . PHE A 1 95 ? 8.257 -3.124 10.272 1.00 72.00 95 PHE A O 1
ATOM 730 N N . ASP A 1 96 ? 8.304 -2.472 8.130 1.00 68.69 96 ASP A N 1
ATOM 731 C CA . ASP A 1 96 ? 9.768 -2.369 8.075 1.00 68.69 96 ASP A CA 1
ATOM 732 C C . ASP A 1 96 ? 10.342 -1.346 9.075 1.00 68.69 96 ASP A C 1
ATOM 734 O O . ASP A 1 96 ? 11.377 -1.615 9.690 1.00 68.69 96 ASP A O 1
ATOM 738 N N . THR A 1 97 ? 9.666 -0.208 9.323 1.00 66.19 97 THR A N 1
ATOM 739 C CA . THR A 1 97 ? 10.087 0.740 10.384 1.00 66.19 97 THR A CA 1
ATOM 740 C C . THR A 1 97 ? 10.079 0.073 11.755 1.00 66.19 97 THR A C 1
ATOM 742 O O . THR A 1 97 ? 10.986 0.299 12.557 1.00 66.19 97 THR A O 1
ATOM 745 N N . LEU A 1 98 ? 9.049 -0.729 12.044 1.00 68.81 98 LEU A N 1
ATOM 746 C CA . LEU A 1 98 ? 8.859 -1.354 13.352 1.00 68.81 98 LEU A CA 1
ATOM 747 C C . LEU A 1 98 ? 10.005 -2.312 13.710 1.00 68.81 98 LEU A C 1
ATOM 749 O O . LEU A 1 98 ? 10.317 -2.464 14.887 1.00 68.81 98 LEU A O 1
ATOM 753 N N . TYR A 1 99 ? 10.634 -2.921 12.704 1.00 71.12 99 TYR A N 1
ATOM 754 C CA . TYR A 1 99 ? 11.734 -3.876 12.861 1.00 71.12 99 TYR A CA 1
ATOM 755 C C . TYR A 1 99 ? 13.090 -3.316 12.410 1.00 71.12 99 TYR A C 1
ATOM 757 O O . TYR A 1 99 ? 14.060 -4.057 12.247 1.00 71.12 99 TYR A O 1
ATOM 765 N N . MET A 1 100 ? 13.189 -2.002 12.198 1.00 69.12 100 MET A N 1
ATOM 766 C CA . MET A 1 100 ? 14.388 -1.365 11.649 1.00 69.12 100 MET A CA 1
ATOM 767 C C . MET A 1 100 ? 15.633 -1.559 12.532 1.00 69.12 100 MET A C 1
ATOM 769 O O . MET A 1 100 ? 16.755 -1.550 12.030 1.00 69.12 100 MET A O 1
ATOM 773 N N . ASP A 1 101 ? 15.452 -1.752 13.839 1.00 73.88 101 ASP A N 1
ATOM 774 C CA . ASP A 1 101 ? 16.519 -1.990 14.815 1.00 73.88 101 ASP A CA 1
ATOM 775 C C . ASP A 1 101 ? 17.185 -3.369 14.677 1.00 73.88 101 ASP A C 1
ATOM 777 O O . ASP A 1 101 ? 18.344 -3.533 15.064 1.00 73.88 101 ASP A O 1
ATOM 781 N N . ILE A 1 102 ? 16.479 -4.340 14.092 1.00 78.12 102 ILE A N 1
ATOM 782 C CA . ILE A 1 102 ? 16.976 -5.700 13.848 1.00 78.12 102 ILE A CA 1
ATOM 783 C C . ILE A 1 102 ? 17.277 -5.979 12.369 1.00 78.12 102 ILE A C 1
ATOM 785 O O . ILE A 1 102 ? 17.871 -7.013 12.051 1.00 78.12 102 ILE A O 1
ATOM 789 N N . LEU A 1 103 ? 16.897 -5.074 11.460 1.00 65.81 103 LEU A N 1
ATOM 790 C CA . LEU A 1 103 ? 17.158 -5.215 10.030 1.00 65.81 103 LEU A CA 1
ATOM 791 C C . LEU A 1 103 ? 18.620 -4.876 9.675 1.00 65.81 103 LEU A C 1
ATOM 793 O O . LEU A 1 103 ? 19.207 -3.939 10.223 1.00 65.81 103 LEU A O 1
ATOM 797 N N . PRO A 1 104 ? 19.241 -5.594 8.719 1.00 70.69 104 PRO A N 1
ATOM 798 C CA . PRO A 1 104 ? 20.617 -5.312 8.330 1.00 70.69 104 PRO A CA 1
ATOM 799 C C . PRO A 1 104 ? 20.751 -3.939 7.643 1.00 70.69 104 PRO A C 1
ATOM 801 O O . PRO A 1 104 ? 19.850 -3.469 6.944 1.00 70.69 104 PRO A O 1
ATOM 804 N N . ALA A 1 105 ? 21.913 -3.296 7.800 1.00 66.19 105 ALA A N 1
ATOM 805 C CA . ALA A 1 105 ? 22.168 -1.912 7.370 1.00 66.19 105 ALA A CA 1
ATOM 806 C C . ALA A 1 105 ? 22.019 -1.640 5.853 1.00 66.19 105 ALA A C 1
ATOM 808 O O . ALA A 1 105 ? 21.934 -0.490 5.432 1.00 66.19 105 ALA A O 1
ATOM 809 N N . ASN A 1 106 ? 21.961 -2.672 5.014 1.00 64.50 106 ASN A N 1
ATOM 810 C CA . ASN A 1 106 ? 21.711 -2.548 3.574 1.00 64.50 106 ASN A CA 1
ATOM 811 C C . ASN A 1 106 ? 20.218 -2.386 3.214 1.00 64.50 106 ASN A C 1
ATOM 813 O O . ASN A 1 106 ? 19.906 -2.057 2.072 1.00 64.50 106 ASN A O 1
ATOM 817 N N . THR A 1 107 ? 19.302 -2.568 4.169 1.00 61.00 107 THR A N 1
ATOM 818 C CA . THR A 1 107 ? 17.842 -2.484 3.947 1.00 61.00 107 THR A CA 1
ATOM 819 C C . THR A 1 107 ? 17.328 -1.034 3.907 1.00 61.00 107 THR A C 1
ATOM 821 O O . THR A 1 107 ? 16.258 -0.747 3.374 1.00 61.00 107 THR A O 1
ATOM 824 N N . TRP A 1 108 ? 18.135 -0.079 4.380 1.00 56.25 108 TRP A N 1
ATOM 825 C CA . TRP A 1 108 ? 17.776 1.338 4.515 1.00 56.25 108 TRP A CA 1
ATOM 826 C C . TRP A 1 108 ? 17.429 2.013 3.183 1.00 56.25 108 TRP A C 1
ATOM 828 O O . TRP A 1 108 ? 16.567 2.885 3.130 1.00 56.25 108 TRP A O 1
ATOM 838 N N . THR A 1 109 ? 18.073 1.620 2.082 1.00 55.62 109 THR A N 1
ATOM 839 C CA . THR A 1 109 ? 17.810 2.221 0.764 1.00 55.62 109 THR A CA 1
ATOM 840 C C . THR A 1 109 ? 16.427 1.852 0.219 1.00 55.62 109 THR A C 1
ATOM 842 O O . THR A 1 109 ? 15.795 2.681 -0.438 1.00 55.62 109 THR A O 1
ATOM 845 N N . PHE A 1 110 ? 15.946 0.639 0.510 1.00 56.19 110 PHE A N 1
ATOM 846 C CA . PHE A 1 110 ? 14.602 0.190 0.139 1.00 56.19 110 PHE A CA 1
ATOM 847 C C . PHE A 1 110 ? 13.549 0.907 0.980 1.00 56.19 110 PHE A C 1
ATOM 849 O O . PHE A 1 110 ? 12.636 1.509 0.422 1.00 56.19 110 PHE A O 1
ATOM 856 N N . PHE A 1 111 ? 13.784 0.992 2.290 1.00 55.22 111 PHE A N 1
ATOM 857 C CA . PHE A 1 111 ? 12.956 1.751 3.221 1.00 55.22 111 PHE A CA 1
ATOM 858 C C . PHE A 1 111 ? 12.750 3.213 2.789 1.00 55.22 111 PHE A C 1
ATOM 860 O O . PHE A 1 111 ? 11.619 3.664 2.627 1.00 55.22 111 PHE A O 1
ATOM 867 N N . PHE A 1 112 ? 13.828 3.960 2.514 1.00 54.66 112 PHE A N 1
ATOM 868 C CA . PHE A 1 112 ? 13.706 5.368 2.111 1.00 54.66 112 PHE A CA 1
ATOM 869 C C . PHE A 1 112 ? 12.929 5.556 0.804 1.00 54.66 112 PHE A C 1
ATOM 871 O O . PHE A 1 112 ? 12.207 6.544 0.663 1.00 54.66 112 PHE A O 1
ATOM 878 N N . ARG A 1 113 ? 13.055 4.626 -0.150 1.00 56.38 113 ARG A N 1
ATOM 879 C CA . ARG A 1 113 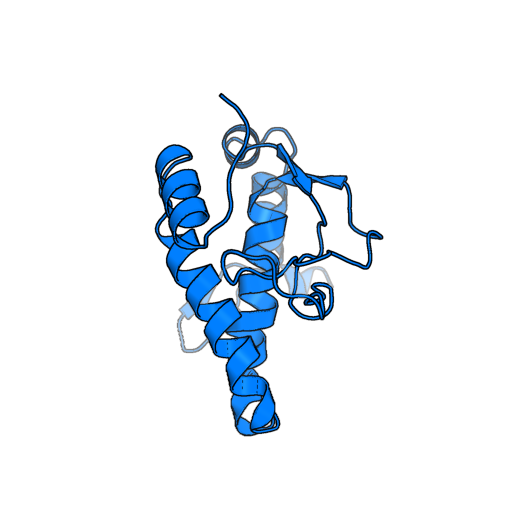? 12.303 4.683 -1.410 1.00 56.38 113 ARG A CA 1
ATOM 880 C C . ARG A 1 113 ? 10.822 4.382 -1.204 1.00 56.38 113 ARG A C 1
ATOM 882 O O . ARG A 1 113 ? 9.998 5.108 -1.760 1.00 56.38 113 ARG A O 1
ATOM 889 N N . SER A 1 114 ? 10.484 3.392 -0.385 1.00 56.84 114 SER A N 1
ATOM 890 C CA . SER A 1 114 ? 9.094 3.061 -0.059 1.00 56.84 114 SER A CA 1
ATOM 891 C C . SER A 1 114 ? 8.419 4.175 0.745 1.00 56.84 114 SER A C 1
ATOM 893 O O . SER A 1 114 ? 7.314 4.596 0.408 1.00 56.84 114 SER A O 1
ATOM 895 N N . VAL A 1 115 ? 9.124 4.759 1.721 1.00 54.62 115 VAL A N 1
ATOM 896 C CA . VAL A 1 115 ? 8.658 5.916 2.507 1.00 54.62 115 VAL A CA 1
ATOM 897 C C . VAL A 1 115 ? 8.446 7.141 1.622 1.00 54.62 115 VAL A C 1
ATOM 899 O O . VAL A 1 115 ? 7.407 7.787 1.714 1.00 54.62 115 VAL A O 1
ATOM 902 N N . ALA A 1 116 ? 9.404 7.477 0.752 1.00 55.31 116 ALA A N 1
ATOM 903 C CA . ALA A 1 116 ? 9.289 8.636 -0.133 1.00 55.31 116 ALA A CA 1
ATOM 904 C C . ALA A 1 116 ? 8.134 8.480 -1.133 1.00 55.31 116 ALA A C 1
ATOM 906 O O . ALA A 1 116 ? 7.373 9.423 -1.344 1.00 55.31 116 ALA A O 1
ATOM 907 N N . THR A 1 117 ? 7.969 7.278 -1.692 1.00 57.00 117 THR A N 1
ATOM 908 C CA . THR A 1 117 ? 6.844 6.932 -2.573 1.00 57.00 117 THR A CA 1
ATOM 909 C C . THR A 1 117 ? 5.523 7.088 -1.833 1.00 57.00 117 THR A C 1
ATOM 911 O O . THR A 1 117 ? 4.606 7.742 -2.329 1.00 57.00 117 THR A O 1
ATOM 914 N N . GLY A 1 118 ? 5.462 6.588 -0.598 1.00 53.19 118 GLY A N 1
ATOM 915 C CA . GLY A 1 118 ? 4.303 6.753 0.256 1.00 53.19 118 GLY A CA 1
ATOM 916 C C . GLY A 1 118 ? 3.983 8.223 0.554 1.00 53.19 118 GLY A C 1
ATOM 917 O O . GLY A 1 118 ? 2.893 8.709 0.269 1.00 53.19 118 GLY A O 1
ATOM 918 N N . ILE A 1 119 ? 4.941 8.996 1.061 1.00 51.25 119 ILE A N 1
ATOM 919 C CA . ILE A 1 119 ? 4.727 10.416 1.382 1.00 51.25 119 ILE A CA 1
ATOM 920 C C . ILE A 1 119 ? 4.210 11.185 0.162 1.00 51.25 119 ILE A C 1
ATOM 922 O O . ILE A 1 119 ? 3.236 11.926 0.286 1.00 51.25 119 ILE A O 1
ATOM 926 N N . VAL A 1 120 ? 4.801 10.974 -1.015 1.00 57.62 120 VAL A N 1
ATOM 927 C CA . VAL A 1 120 ? 4.373 11.648 -2.245 1.00 57.62 120 VAL A CA 1
ATOM 928 C C . VAL A 1 120 ? 2.946 11.243 -2.630 1.00 57.62 120 VAL A C 1
ATOM 930 O O . VAL A 1 120 ? 2.126 12.116 -2.894 1.00 57.62 120 VAL A O 1
ATOM 933 N N . LEU A 1 121 ? 2.590 9.958 -2.577 1.00 54.19 121 LEU A N 1
ATOM 934 C CA . LEU A 1 121 ? 1.232 9.501 -2.908 1.00 54.19 121 LEU A CA 1
ATOM 935 C C . LEU A 1 121 ? 0.179 9.936 -1.878 1.00 54.19 121 LEU A C 1
ATOM 937 O O . LEU A 1 121 ? -0.951 10.229 -2.256 1.00 54.19 121 LEU A O 1
ATOM 941 N N . SER A 1 122 ? 0.543 10.068 -0.600 1.00 49.44 122 SER A N 1
ATOM 942 C CA . SER A 1 122 ? -0.371 10.521 0.462 1.00 49.44 122 SER A CA 1
ATOM 943 C C . SER A 1 122 ? -0.809 11.987 0.338 1.00 49.44 122 SER A C 1
ATOM 945 O O . SER A 1 122 ? -1.806 12.384 0.936 1.00 49.44 122 SER A O 1
ATOM 947 N N . GLN A 1 123 ? -0.094 12.800 -0.451 1.00 53.06 123 GLN A N 1
ATOM 948 C CA . GLN A 1 123 ? -0.455 14.199 -0.719 1.00 53.06 123 GLN A CA 1
ATOM 949 C C . GLN A 1 123 ? -1.582 14.338 -1.754 1.00 53.06 123 GLN A C 1
ATOM 951 O O . GLN A 1 123 ? -2.113 15.432 -1.959 1.00 53.06 123 GLN A O 1
ATOM 956 N N . ALA A 1 124 ? -1.969 13.241 -2.405 1.00 58.38 124 ALA A N 1
ATOM 957 C CA . ALA A 1 124 ? -3.040 13.230 -3.381 1.00 58.38 124 ALA A CA 1
ATOM 958 C C . ALA A 1 124 ? -4.417 13.258 -2.700 1.00 58.38 124 ALA A C 1
ATOM 960 O O . ALA A 1 124 ? -4.888 12.263 -2.160 1.00 58.38 124 ALA A O 1
ATOM 961 N N . VAL A 1 125 ? -5.094 14.404 -2.770 1.00 56.41 125 VAL A N 1
ATOM 962 C CA . VAL A 1 125 ? -6.471 14.581 -2.262 1.00 56.41 125 VAL A CA 1
ATOM 963 C C . VAL A 1 125 ? -7.551 14.367 -3.329 1.00 56.41 125 VAL A C 1
ATOM 965 O O . VAL A 1 125 ? -8.740 14.359 -3.022 1.00 56.41 125 VAL A O 1
ATOM 968 N N . ASN A 1 126 ? -7.153 14.219 -4.592 1.00 59.78 126 ASN A N 1
ATOM 969 C CA . ASN A 1 126 ? -8.020 13.924 -5.729 1.00 59.78 126 ASN A CA 1
ATOM 970 C C . ASN A 1 126 ? -7.201 13.265 -6.854 1.00 59.78 126 ASN A C 1
ATOM 972 O O . ASN A 1 126 ? -5.979 13.134 -6.754 1.00 59.78 126 ASN A O 1
ATOM 976 N N . ILE A 1 127 ? -7.871 12.857 -7.933 1.00 60.72 127 ILE A N 1
ATOM 977 C CA . ILE A 1 127 ? -7.241 12.099 -9.020 1.00 60.72 127 ILE A CA 1
ATOM 978 C C . ILE A 1 127 ? -6.193 12.912 -9.797 1.00 60.72 127 ILE A C 1
ATOM 980 O O . ILE A 1 127 ? -5.162 12.375 -10.188 1.00 60.72 127 ILE A O 1
ATOM 984 N N . GLU A 1 128 ? -6.389 14.224 -9.952 1.00 72.56 128 GLU A N 1
ATOM 985 C CA . GLU A 1 128 ? -5.391 15.108 -10.570 1.00 72.56 128 GLU A CA 1
ATOM 986 C C . GLU A 1 128 ? -4.138 15.253 -9.697 1.00 72.56 128 GLU A C 1
ATOM 988 O O . GLU A 1 128 ? -3.014 15.212 -10.203 1.00 72.56 128 GLU A O 1
ATOM 993 N N . GLY A 1 129 ? -4.327 15.369 -8.380 1.00 64.81 129 GLY A N 1
ATOM 994 C CA . GLY A 1 129 ? -3.260 15.377 -7.386 1.00 64.81 129 GLY A CA 1
A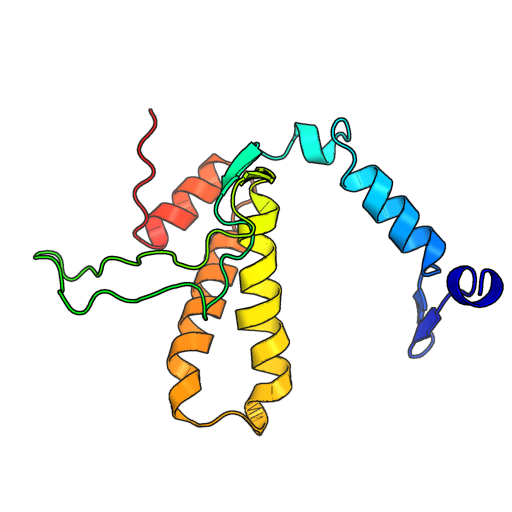TOM 995 C C . GLY A 1 129 ? -2.491 14.063 -7.383 1.00 64.81 129 GLY A C 1
ATOM 996 O O . GLY A 1 129 ? -1.265 14.080 -7.400 1.00 64.81 129 GLY A O 1
ATOM 997 N N . LEU A 1 130 ? -3.192 12.932 -7.485 1.00 62.78 130 LEU A N 1
ATOM 998 C CA . LEU A 1 130 ? -2.571 11.617 -7.622 1.00 62.78 130 LEU A CA 1
ATOM 999 C C . LEU A 1 130 ? -1.705 11.541 -8.879 1.00 62.78 130 LEU A C 1
ATOM 1001 O O . LEU A 1 130 ? -0.542 11.161 -8.786 1.00 62.78 130 LEU A O 1
ATOM 1005 N N . TYR A 1 131 ? -2.219 11.966 -10.036 1.00 67.19 131 TYR A N 1
ATOM 1006 C CA . TYR A 1 131 ? -1.426 12.007 -11.267 1.00 67.19 131 TYR A CA 1
ATOM 1007 C C . TYR A 1 131 ? -0.215 12.935 -11.159 1.00 67.19 131 TYR A C 1
ATOM 1009 O O . TYR A 1 131 ? 0.839 12.644 -11.721 1.00 67.19 131 TYR A O 1
ATOM 1017 N N . SER A 1 132 ? -0.330 14.044 -10.427 1.00 66.75 132 SER A N 1
ATOM 1018 C CA . SER A 1 132 ? 0.811 14.913 -10.139 1.00 66.75 132 SER A CA 1
ATOM 1019 C C . SER A 1 132 ? 1.866 14.210 -9.283 1.00 66.75 132 SER A C 1
ATOM 1021 O O . SER A 1 132 ? 3.051 14.274 -9.605 1.00 66.75 132 SER A O 1
ATOM 1023 N N . CYS A 1 133 ? 1.446 13.502 -8.235 1.00 59.38 133 CYS A N 1
ATOM 1024 C CA . CYS A 1 133 ? 2.329 12.725 -7.370 1.00 59.38 133 CYS A CA 1
ATOM 1025 C C . CYS A 1 133 ? 3.009 11.579 -8.136 1.00 59.38 133 CYS A C 1
ATOM 1027 O O . CYS A 1 133 ? 4.218 11.396 -8.025 1.00 59.38 133 CYS A O 1
ATOM 1029 N N . LEU A 1 134 ? 2.268 10.871 -8.991 1.00 58.78 134 LEU A N 1
ATOM 1030 C CA . LEU A 1 134 ? 2.802 9.829 -9.872 1.00 58.78 134 LEU A CA 1
ATOM 1031 C C . LEU A 1 134 ? 3.835 10.396 -10.859 1.00 58.78 134 LEU A C 1
ATOM 1033 O O . LEU A 1 134 ? 4.921 9.836 -10.990 1.00 58.78 134 LEU A O 1
ATOM 1037 N N . ARG A 1 135 ? 3.575 11.566 -11.463 1.00 66.81 135 ARG A N 1
ATOM 1038 C CA . ARG A 1 135 ? 4.565 12.268 -12.302 1.00 66.81 135 ARG A CA 1
ATOM 1039 C C . ARG A 1 135 ? 5.816 12.676 -11.526 1.00 66.81 135 ARG A C 1
ATOM 1041 O O . ARG A 1 135 ? 6.916 12.550 -12.055 1.00 66.81 135 ARG A O 1
ATOM 1048 N N . MET A 1 136 ? 5.676 13.139 -10.281 1.00 60.97 136 MET A N 1
ATOM 1049 C CA . MET A 1 136 ? 6.825 13.455 -9.417 1.00 60.97 136 MET A CA 1
ATOM 1050 C C . MET A 1 136 ? 7.683 12.224 -9.110 1.00 60.97 136 MET A 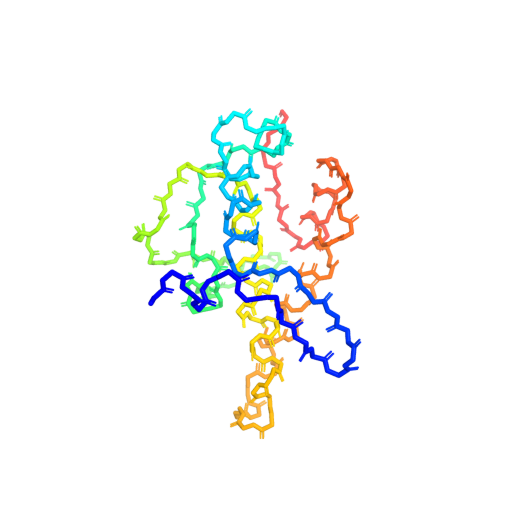C 1
ATOM 1052 O O . MET A 1 136 ? 8.893 12.351 -8.941 1.00 60.97 136 MET A O 1
ATOM 1056 N N . LEU A 1 137 ? 7.069 11.042 -9.080 1.00 57.06 137 LEU A N 1
ATOM 1057 C CA . LEU A 1 137 ? 7.752 9.757 -8.937 1.00 57.06 137 LEU A CA 1
ATOM 1058 C C . LEU A 1 137 ? 8.301 9.215 -10.270 1.00 57.06 137 LEU A C 1
ATOM 1060 O O . LEU A 1 137 ? 8.904 8.145 -10.287 1.00 57.06 137 LEU A O 1
ATOM 1064 N N . GLY A 1 138 ? 8.130 9.949 -11.376 1.00 52.12 138 GLY A N 1
ATOM 1065 C CA . GLY A 1 138 ? 8.581 9.551 -12.710 1.00 52.12 138 GLY A CA 1
ATOM 1066 C C . GLY A 1 138 ? 7.682 8.520 -13.400 1.00 52.12 138 GLY A C 1
ATOM 1067 O O . GLY A 1 138 ? 8.114 7.899 -14.366 1.00 52.12 138 GLY A O 1
ATOM 1068 N N . ILE A 1 139 ? 6.451 8.327 -12.917 1.00 54.88 139 ILE A N 1
ATOM 1069 C CA . ILE A 1 139 ? 5.473 7.390 -13.479 1.00 54.88 139 ILE A CA 1
ATOM 1070 C C . ILE A 1 139 ? 4.607 8.139 -14.501 1.00 54.88 139 ILE A C 1
ATOM 1072 O O . ILE A 1 139 ? 3.788 8.993 -14.148 1.00 54.88 139 ILE A O 1
ATOM 1076 N N . GLU A 1 140 ? 4.791 7.828 -15.785 1.00 56.31 140 GLU A N 1
ATOM 1077 C CA . GLU A 1 140 ? 3.968 8.374 -16.867 1.00 56.31 140 GLU A CA 1
ATOM 1078 C C . GLU A 1 140 ? 2.609 7.667 -16.916 1.00 56.31 140 GLU A C 1
ATOM 1080 O O . GLU A 1 140 ? 2.503 6.489 -17.249 1.00 56.31 140 GLU A O 1
ATOM 1085 N N . CYS A 1 141 ? 1.544 8.398 -16.596 1.00 51.97 141 CYS A N 1
ATOM 1086 C CA . CYS A 1 141 ? 0.178 7.901 -16.733 1.00 51.97 141 CYS A CA 1
ATOM 1087 C C . CYS A 1 141 ? -0.303 8.180 -18.164 1.00 51.97 141 CYS A C 1
ATOM 1089 O O . CYS A 1 141 ? -0.655 9.316 -18.481 1.00 51.97 141 CYS A O 1
ATOM 1091 N N . GLN A 1 142 ? -0.281 7.175 -19.045 1.00 42.50 142 GLN A N 1
ATOM 1092 C CA . GLN A 1 142 ? -0.876 7.294 -20.381 1.00 42.50 142 GLN A CA 1
ATOM 1093 C C . GLN A 1 142 ? -2.393 7.101 -20.296 1.00 42.50 142 GLN A C 1
ATOM 1095 O O . GLN A 1 142 ? -2.865 6.044 -19.887 1.00 42.50 142 GLN A O 1
ATOM 1100 N N . GLY A 1 143 ? -3.149 8.131 -20.683 1.00 49.47 143 GLY A N 1
ATOM 1101 C CA . GLY A 1 143 ? -4.611 8.105 -20.644 1.00 49.47 143 GLY A CA 1
ATOM 1102 C C . GLY A 1 143 ? -5.256 9.485 -20.547 1.00 49.47 143 GLY A C 1
ATOM 1103 O O . GLY A 1 143 ? -6.004 9.745 -19.608 1.00 49.47 143 GLY A O 1
ATOM 1104 N N . MET A 1 144 ? -4.960 10.355 -21.515 1.00 42.78 144 MET A N 1
ATOM 1105 C CA . MET A 1 144 ? -5.927 11.307 -22.073 1.00 42.78 144 MET A CA 1
ATOM 1106 C C . MET A 1 144 ? -5.994 11.060 -23.574 1.00 42.78 144 MET A C 1
ATOM 1108 O O . MET A 1 144 ? -4.906 10.891 -24.169 1.00 42.78 144 MET A O 1
#

Radius of gyration: 18.48 Å; chains: 1; bounding box: 44×32×51 Å

pLDDT: mean 71.82, std 11.58, range [42.5, 91.25]

Sequence (144 aa):
MVEFLEIPWNVNGVVYPSLCELLCTAIDVLYPSSRQDMSCPVVFGLGDSHGANNMIASCVSPNGARDIPYVDYEAAGSHPLMLDLAKPFYNDVFFDTLYMDILPANTWTFFFRSVATGIVLSQAVNIEGLYSCLRMLGIECQGM